Protein AF-A0A7G2LT57-F1 (afdb_monomer)

Solvent-accessible surface area (backbone atoms only — not comparable to full-atom values): 3460 Å² total; per-residue (Å²): 132,82,79,31,46,50,81,49,75,56,90,40,33,36,36,42,31,35,62,38,80,90,57,36,65,83,43,72,62,40,53,47,36,51,51,57,50,48,59,51,50,75,72,41,85,74,53,78,47,77,47,79,47,31,58,87,92,27,86

Nearest PDB structures (foldseek):
  3pea-assembly2_E  TM=9.181E-01  e=1.362E-03  Bacillus anthracis str. 'Ames Ancestor'
  5wyd-assembly1_E-3  TM=9.050E-01  e=3.551E-03  Pseudomonas aeruginosa PAO1
  5wyb-assembly1_B  TM=8.879E-01  e=4.669E-03  Pseudomonas aeruginosa PA14
  3gkb-assembly1_A  TM=8.876E-01  e=5.121E-02  Streptomyces avermitilis
  3h0u-assembly1_A  TM=8.208E-01  e=4.782E-02  Streptomyces avermitilis

Secondary structure (DSSP, 8-state):
---SEEEEEETTEEEEEE--TTTT---HHHHHHHHHHHHHHHHSTT--EEEEEESTT--

Radius of gyration: 1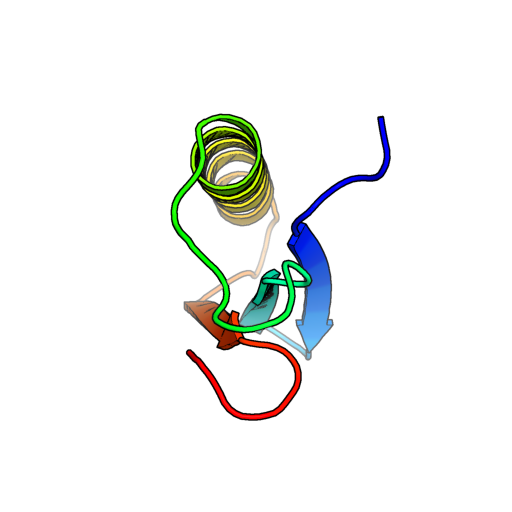1.3 Å; Cα contacts (8 Å, |Δi|>4): 92; chains: 1; bounding box: 29×21×25 Å

Foldseek 3Di:
DDQQWDWDDDQQEIETEGNDPDASDPPPRSVVSVVVNVVVLVPDPSRPYYHYYYPDDHD

Structure (mmCIF, N/CA/C/O backbone):
data_AF-A0A7G2LT57-F1
#
_entry.id   AF-A0A7G2LT57-F1
#
loop_
_atom_site.group_PDB
_atom_site.id
_atom_site.type_symbol
_atom_site.label_atom_id
_atom_site.label_alt_id
_atom_site.label_comp_id
_atom_site.label_asym_id
_atom_site.label_entity_id
_atom_site.label_seq_id
_atom_site.pdbx_PDB_ins_code
_atom_site.Cartn_x
_atom_site.Cartn_y
_atom_site.Cartn_z
_atom_site.occupancy
_atom_site.B_iso_or_equiv
_atom_site.auth_seq_id
_atom_site.auth_comp_id
_atom_site.auth_asym_id
_atom_site.auth_atom_id
_atom_site.pdbx_PDB_model_num
ATOM 1 N N . MET A 1 1 ? 7.815 14.683 -4.283 1.00 50.94 1 MET A N 1
ATOM 2 C CA . MET A 1 1 ? 8.111 13.248 -4.479 1.00 50.94 1 MET A CA 1
ATOM 3 C C . MET A 1 1 ? 6.792 12.580 -4.788 1.00 50.94 1 MET A C 1
ATOM 5 O O . MET A 1 1 ? 5.855 12.813 -4.043 1.00 50.94 1 MET A O 1
ATOM 9 N N . THR A 1 2 ? 6.686 11.862 -5.903 1.00 65.12 2 THR A N 1
ATOM 10 C CA . THR A 1 2 ? 5.473 11.094 -6.211 1.00 65.12 2 THR A CA 1
ATOM 11 C C . THR A 1 2 ? 5.343 9.976 -5.188 1.00 65.12 2 THR A C 1
ATOM 13 O O . THR A 1 2 ? 6.328 9.264 -4.959 1.00 65.12 2 THR A O 1
ATOM 16 N N . ASP A 1 3 ? 4.169 9.867 -4.570 1.00 83.69 3 ASP A N 1
ATOM 17 C CA . ASP A 1 3 ? 3.836 8.743 -3.700 1.00 83.69 3 ASP A CA 1
ATOM 18 C C . ASP A 1 3 ? 4.048 7.431 -4.471 1.00 83.69 3 ASP A C 1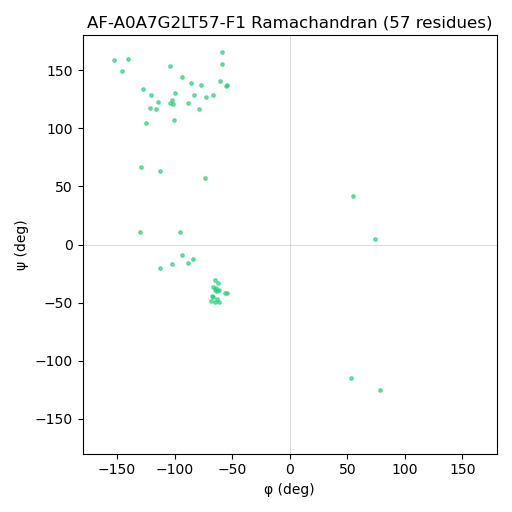
ATOM 20 O O . ASP A 1 3 ? 3.772 7.352 -5.669 1.00 83.69 3 ASP A O 1
ATOM 24 N N . LYS A 1 4 ? 4.649 6.442 -3.811 1.00 95.62 4 LYS A N 1
ATOM 25 C CA . LYS A 1 4 ? 4.948 5.133 -4.405 1.00 95.62 4 LYS A CA 1
ATOM 26 C C . LYS A 1 4 ? 3.847 4.120 -4.146 1.00 95.62 4 LYS A C 1
ATOM 28 O O . LYS A 1 4 ? 3.917 3.040 -4.728 1.00 95.62 4 LYS A O 1
ATOM 33 N N . ILE A 1 5 ? 2.885 4.457 -3.289 1.00 97.94 5 ILE A N 1
ATOM 34 C CA . ILE A 1 5 ? 1.775 3.596 -2.914 1.00 97.94 5 ILE A CA 1
ATOM 35 C C . ILE A 1 5 ? 0.462 4.292 -3.271 1.00 97.94 5 ILE A C 1
ATOM 37 O O . ILE A 1 5 ? 0.132 5.336 -2.719 1.00 97.94 5 ILE A O 1
ATOM 41 N N . ALA A 1 6 ? -0.321 3.705 -4.172 1.00 97.44 6 ALA A N 1
ATOM 42 C CA . ALA A 1 6 ? -1.691 4.147 -4.395 1.00 97.44 6 ALA A CA 1
ATOM 43 C C . ALA A 1 6 ? -2.624 3.505 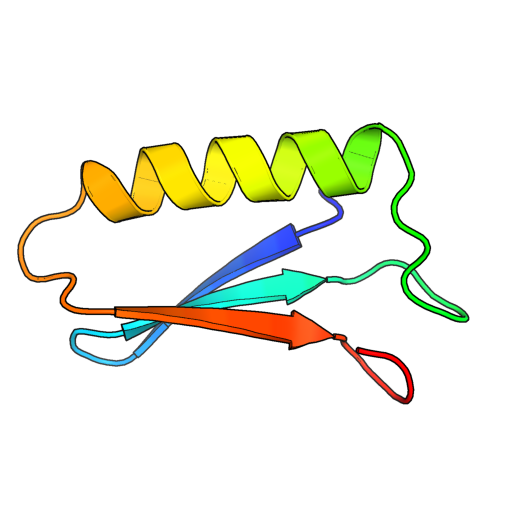-3.356 1.00 97.44 6 ALA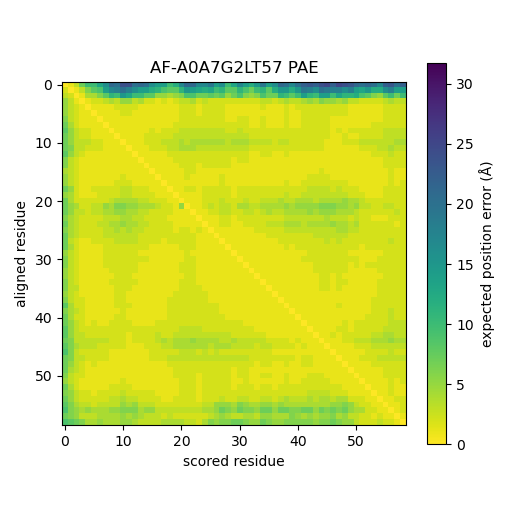 A C 1
ATOM 45 O O . ALA A 1 6 ? -2.628 2.284 -3.184 1.00 97.44 6 ALA A O 1
ATOM 46 N N . TYR A 1 7 ? -3.433 4.330 -2.687 1.00 98.00 7 TYR A N 1
ATOM 47 C CA . TYR A 1 7 ? -4.424 3.904 -1.697 1.00 98.00 7 TYR A CA 1
ATOM 48 C C . TYR A 1 7 ? -5.828 3.929 -2.304 1.00 98.00 7 TYR A C 1
ATOM 50 O O . TYR A 1 7 ? -6.300 4.970 -2.763 1.00 98.00 7 TYR A O 1
ATOM 58 N N . SER A 1 8 ? -6.529 2.800 -2.263 1.00 98.06 8 SER A N 1
ATOM 59 C CA . SER A 1 8 ? -7.929 2.691 -2.693 1.00 98.06 8 SER A CA 1
ATOM 60 C C . SER A 1 8 ? -8.713 1.788 -1.746 1.00 98.06 8 SER A C 1
ATOM 62 O O . SER A 1 8 ? -8.119 1.005 -1.013 1.00 98.06 8 SER A O 1
ATOM 64 N N . ARG A 1 9 ? -10.044 1.900 -1.732 1.00 97.44 9 ARG A N 1
ATOM 65 C CA . ARG A 1 9 ? -10.918 1.069 -0.894 1.00 97.44 9 ARG A CA 1
ATOM 66 C C . ARG A 1 9 ? -12.000 0.419 -1.747 1.00 97.44 9 ARG A C 1
ATOM 68 O O . ARG A 1 9 ? -12.631 1.091 -2.560 1.00 97.44 9 ARG A O 1
ATOM 75 N N . HIS A 1 10 ? -12.203 -0.874 -1.529 1.00 97.56 10 HIS A N 1
ATOM 76 C CA . HIS A 1 10 ? -13.248 -1.692 -2.128 1.00 97.56 10 HIS A CA 1
ATOM 77 C C . HIS A 1 10 ? -14.032 -2.346 -0.988 1.00 97.56 10 HIS A C 1
ATOM 79 O O . HIS A 1 10 ? -13.531 -3.259 -0.339 1.00 97.56 10 HIS A O 1
ATOM 85 N N . ASP A 1 11 ? -15.231 -1.830 -0.715 1.00 97.19 11 ASP A N 1
ATOM 86 C CA . ASP A 1 11 ? -16.059 -2.219 0.430 1.00 97.19 11 ASP A CA 1
ATOM 87 C C . ASP A 1 11 ? -15.300 -2.125 1.771 1.00 97.19 11 ASP A C 1
ATOM 89 O O . ASP A 1 11 ? -14.924 -1.031 2.205 1.00 97.19 11 ASP A O 1
ATOM 93 N N . ASP A 1 12 ? -15.070 -3.251 2.443 1.00 98.00 12 ASP A N 1
ATOM 94 C CA . ASP A 1 12 ? -14.337 -3.358 3.705 1.00 98.00 12 ASP A CA 1
ATOM 95 C C . ASP A 1 12 ? -12.852 -3.721 3.522 1.00 98.00 12 ASP A C 1
ATOM 97 O O . ASP A 1 12 ? -12.156 -3.998 4.501 1.00 98.00 12 ASP A O 1
ATOM 101 N N . ILE A 1 13 ? -12.336 -3.676 2.290 1.00 98.56 13 ILE A N 1
ATOM 102 C CA . ILE A 1 13 ? -10.942 -3.990 1.966 1.00 98.56 13 ILE A CA 1
ATOM 103 C C . ILE A 1 13 ? -10.225 -2.742 1.449 1.00 98.56 13 ILE A C 1
ATOM 105 O O . ILE A 1 13 ? -10.602 -2.148 0.436 1.00 98.56 13 ILE A O 1
ATOM 109 N N . VAL A 1 14 ? -9.135 -2.370 2.114 1.00 98.69 14 VAL A N 1
ATOM 110 C CA . VAL A 1 14 ? -8.194 -1.359 1.616 1.00 98.69 14 VAL A CA 1
ATOM 111 C C . VAL A 1 14 ? -7.178 -2.023 0.695 1.00 98.69 14 VAL A C 1
ATOM 113 O O . VAL A 1 14 ? -6.679 -3.104 0.985 1.00 98.69 14 VAL A O 1
ATOM 116 N N . VAL A 1 15 ? -6.843 -1.369 -0.412 1.00 98.56 15 VAL A N 1
ATOM 117 C CA . VAL A 1 15 ? -5.839 -1.816 -1.376 1.00 98.56 15 VAL A CA 1
ATOM 118 C C . VAL A 1 15 ? -4.695 -0.812 -1.412 1.00 98.56 15 VAL A C 1
ATOM 120 O O . VAL A 1 15 ? -4.889 0.339 -1.813 1.00 98.56 15 VAL A O 1
ATOM 123 N N . LEU A 1 16 ? -3.507 -1.279 -1.026 1.00 98.44 16 LEU A N 1
ATOM 124 C CA . LEU A 1 16 ? -2.235 -0.572 -1.135 1.00 98.44 16 LEU A CA 1
ATOM 125 C C . LEU A 1 16 ? -1.481 -1.110 -2.352 1.00 98.44 16 LEU A C 1
ATOM 127 O O . LEU A 1 16 ? -0.984 -2.239 -2.341 1.00 98.44 16 LEU A O 1
ATOM 131 N N . ARG A 1 17 ? -1.411 -0.313 -3.417 1.00 98.12 17 ARG A N 1
ATOM 132 C CA . ARG A 1 17 ? -0.760 -0.705 -4.670 1.00 98.12 17 ARG A CA 1
ATOM 133 C C . ARG A 1 17 ? 0.630 -0.095 -4.785 1.00 98.12 17 ARG A C 1
ATOM 135 O O . ARG A 1 17 ? 0.751 1.124 -4.792 1.00 98.12 17 ARG A O 1
ATOM 142 N N . ILE A 1 18 ? 1.664 -0.921 -4.919 1.00 98.12 18 ILE A N 1
ATOM 143 C CA . ILE A 1 18 ? 3.042 -0.469 -5.126 1.00 98.12 18 ILE A CA 1
ATOM 144 C C . ILE A 1 18 ? 3.237 -0.080 -6.595 1.00 98.12 18 ILE A C 1
ATOM 146 O O . ILE A 1 18 ? 3.173 -0.924 -7.484 1.00 98.12 18 ILE A O 1
ATOM 150 N N . GLU A 1 19 ? 3.533 1.192 -6.847 1.00 96.06 19 GLU A N 1
ATOM 151 C CA . GLU A 1 19 ? 3.759 1.767 -8.179 1.00 96.06 19 GLU A CA 1
ATOM 152 C C . GLU A 1 19 ? 5.226 2.197 -8.324 1.00 96.06 19 GLU A C 1
ATOM 154 O O . GLU A 1 19 ? 5.573 3.377 -8.457 1.00 96.06 19 GLU A O 1
ATOM 159 N N . ASN A 1 20 ? 6.137 1.221 -8.250 1.00 95.25 20 ASN A N 1
ATOM 160 C CA . ASN A 1 20 ? 7.575 1.478 -8.291 1.00 95.25 20 ASN A CA 1
ATOM 161 C C . ASN A 1 20 ? 8.301 0.605 -9.334 1.00 95.25 20 ASN A C 1
ATOM 163 O O . ASN A 1 20 ? 9.129 -0.241 -8.975 1.00 95.25 20 ASN A O 1
ATOM 167 N N . PRO A 1 21 ? 8.034 0.808 -10.639 1.00 92.19 21 PRO A N 1
ATOM 168 C CA . PRO A 1 21 ? 8.663 0.025 -11.695 1.00 92.19 21 PRO A CA 1
ATOM 169 C C . PRO A 1 21 ? 10.201 0.139 -11.668 1.00 92.19 21 PRO A C 1
ATOM 171 O O . PRO A 1 21 ? 10.747 1.141 -11.197 1.00 92.19 21 PRO A O 1
ATOM 174 N N . PRO A 1 22 ? 10.928 -0.860 -12.204 1.00 93.06 22 PRO A N 1
ATOM 175 C CA . PRO A 1 22 ? 10.409 -1.998 -12.974 1.00 93.06 22 PRO A CA 1
ATOM 176 C C . PRO A 1 22 ? 10.008 -3.225 -12.139 1.00 93.06 22 PRO A C 1
ATOM 178 O O . PRO A 1 22 ? 9.337 -4.108 -12.662 1.00 93.06 22 PRO A O 1
ATOM 181 N N . VAL A 1 23 ? 10.442 -3.308 -10.879 1.00 94.94 23 VAL A N 1
ATOM 182 C CA . VAL A 1 23 ? 10.313 -4.522 -10.04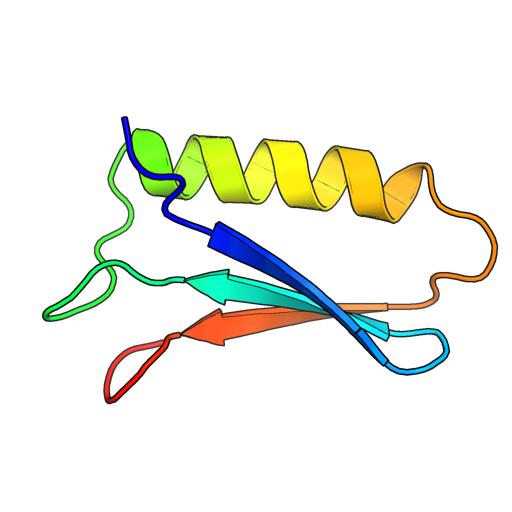5 1.00 94.94 23 VAL A CA 1
ATOM 183 C C . VAL A 1 23 ? 9.718 -4.259 -8.663 1.00 94.94 23 VAL A C 1
ATOM 185 O O . VAL A 1 23 ? 9.810 -5.125 -7.803 1.00 94.94 23 VAL A O 1
ATOM 188 N N . ASN A 1 24 ? 9.174 -3.062 -8.422 1.00 95.88 24 ASN A N 1
ATOM 189 C CA . ASN A 1 24 ? 8.593 -2.670 -7.134 1.00 95.88 24 ASN A CA 1
ATOM 190 C C . ASN A 1 24 ? 9.562 -2.840 -5.957 1.00 95.88 24 ASN A C 1
ATOM 192 O O . ASN A 1 24 ? 9.208 -3.275 -4.865 1.00 95.88 24 ASN A O 1
ATOM 196 N N . ALA A 1 25 ? 10.826 -2.460 -6.174 1.00 95.62 25 ALA A N 1
ATOM 197 C CA . ALA A 1 25 ? 11.859 -2.575 -5.151 1.00 95.62 25 ALA A CA 1
ATOM 198 C C . ALA A 1 25 ? 11.444 -1.849 -3.859 1.00 95.62 25 ALA A C 1
ATOM 200 O O . ALA A 1 25 ? 10.996 -0.698 -3.908 1.00 95.62 25 ALA A O 1
ATOM 201 N N . LEU A 1 26 ? 11.676 -2.493 -2.708 1.00 95.44 26 LEU A N 1
ATOM 202 C CA . LEU A 1 26 ? 11.377 -1.986 -1.362 1.00 95.44 26 LEU A CA 1
ATOM 203 C C . LEU A 1 26 ? 12.350 -0.878 -0.927 1.00 95.44 26 LEU A C 1
ATOM 205 O O . LEU A 1 26 ? 13.038 -0.982 0.090 1.00 95.44 26 LEU A O 1
ATOM 209 N N . SER A 1 27 ? 12.428 0.188 -1.720 1.00 95.38 27 SER A N 1
ATOM 210 C CA . SER A 1 27 ? 13.141 1.419 -1.382 1.00 95.38 27 SER A CA 1
ATOM 211 C C . SER A 1 27 ? 12.581 2.047 -0.102 1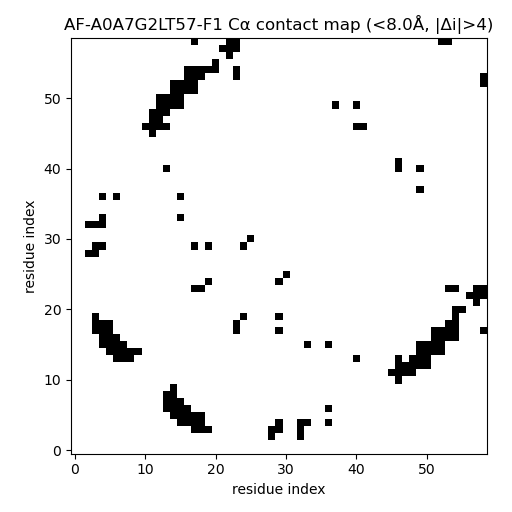.00 95.38 27 SER A C 1
ATOM 213 O O . SER A 1 27 ? 11.482 1.718 0.343 1.00 95.38 27 SER A O 1
ATOM 215 N N . GLN A 1 28 ? 13.317 2.992 0.485 1.00 96.75 28 GLN A N 1
ATOM 216 C CA . GLN A 1 28 ? 12.842 3.718 1.666 1.00 96.75 28 GLN A CA 1
ATOM 217 C C . GLN A 1 28 ? 11.467 4.366 1.438 1.00 96.75 28 GLN A C 1
ATOM 219 O O . GLN A 1 28 ? 10.610 4.260 2.305 1.00 96.75 28 GLN A O 1
ATOM 224 N N . ALA A 1 29 ? 11.238 4.971 0.268 1.00 96.00 29 ALA A N 1
ATOM 225 C CA . ALA A 1 29 ? 9.965 5.611 -0.058 1.00 96.00 29 ALA A CA 1
ATOM 226 C C . ALA A 1 29 ? 8.799 4.610 -0.135 1.00 96.00 29 ALA A C 1
ATOM 228 O O . ALA A 1 29 ? 7.714 4.908 0.345 1.00 96.00 29 ALA A O 1
ATOM 229 N N . VAL A 1 30 ? 9.029 3.409 -0.682 1.00 96.88 30 VAL A N 1
ATOM 230 C CA . VAL A 1 30 ? 8.009 2.343 -0.731 1.00 96.88 30 VAL A CA 1
ATOM 231 C C . VAL A 1 30 ? 7.678 1.851 0.676 1.00 96.88 30 VAL A C 1
ATOM 233 O O . VAL A 1 30 ? 6.509 1.725 1.018 1.00 96.88 30 VAL A O 1
ATOM 236 N N . ARG A 1 31 ? 8.693 1.618 1.519 1.00 97.50 31 ARG A N 1
ATOM 237 C CA . ARG A 1 31 ? 8.469 1.185 2.908 1.00 97.50 31 ARG A CA 1
ATOM 238 C C . ARG A 1 31 ? 7.722 2.236 3.727 1.00 97.50 31 ARG A C 1
ATOM 240 O O . ARG A 1 31 ? 6.851 1.862 4.499 1.00 97.50 31 ARG A O 1
ATOM 247 N N . GLN A 1 32 ? 8.047 3.517 3.540 1.00 97.81 32 GLN A N 1
ATOM 248 C CA . GLN A 1 32 ? 7.339 4.607 4.208 1.00 97.81 32 GLN A CA 1
ATOM 249 C C . GLN A 1 32 ? 5.880 4.678 3.749 1.00 97.81 32 GLN A C 1
ATOM 251 O O . GLN A 1 32 ? 4.996 4.651 4.590 1.00 97.81 32 GLN A O 1
ATOM 256 N N . GLY A 1 33 ? 5.617 4.662 2.437 1.00 97.56 33 GLY A N 1
ATOM 257 C CA . GLY A 1 33 ? 4.242 4.700 1.930 1.00 97.56 33 GLY A CA 1
ATOM 258 C C . GLY A 1 33 ? 3.401 3.493 2.363 1.00 97.56 33 GLY A C 1
ATOM 259 O O . GLY A 1 33 ? 2.207 3.635 2.603 1.00 97.56 33 GLY A O 1
ATOM 260 N N . LEU A 1 34 ? 4.008 2.305 2.501 1.00 97.94 34 LEU A N 1
ATOM 261 C CA . LEU A 1 34 ? 3.310 1.135 3.041 1.00 97.94 34 LEU A CA 1
ATOM 262 C C . LEU A 1 34 ? 2.966 1.332 4.519 1.00 97.94 34 LEU A C 1
ATOM 264 O O . LEU A 1 34 ? 1.845 1.026 4.904 1.00 97.94 34 LEU A O 1
ATOM 268 N N . ALA A 1 35 ? 3.895 1.850 5.328 1.00 98.25 35 ALA A N 1
ATOM 269 C CA . ALA A 1 35 ? 3.634 2.149 6.735 1.00 98.25 35 ALA A CA 1
ATOM 270 C C . ALA A 1 35 ? 2.513 3.192 6.884 1.00 98.25 35 ALA A C 1
ATOM 272 O O . ALA A 1 35 ? 1.523 2.925 7.554 1.00 98.25 35 ALA A O 1
ATOM 273 N N . ASP A 1 36 ? 2.606 4.309 6.158 1.00 98.12 36 ASP A N 1
ATOM 274 C CA . ASP A 1 36 ? 1.600 5.378 6.185 1.00 98.12 36 ASP A CA 1
ATOM 275 C C . ASP A 1 36 ? 0.220 4.871 5.715 1.00 98.12 36 ASP A C 1
ATOM 277 O O . ASP A 1 36 ? -0.821 5.232 6.267 1.00 98.12 36 ASP A O 1
ATOM 281 N N . GLY A 1 37 ? 0.198 4.004 4.695 1.00 98.00 37 GLY A N 1
ATOM 282 C CA . GLY A 1 37 ? -1.020 3.367 4.198 1.00 98.00 37 GLY A CA 1
ATOM 283 C C . GLY A 1 37 ? -1.648 2.396 5.201 1.00 98.00 37 GLY A C 1
ATOM 284 O O . GLY A 1 37 ? -2.873 2.342 5.298 1.00 98.00 37 GLY A O 1
ATOM 285 N N . MET A 1 38 ? -0.831 1.661 5.960 1.00 98.44 38 MET A N 1
ATOM 286 C CA . MET A 1 38 ? -1.304 0.784 7.035 1.00 98.44 38 MET A CA 1
ATOM 287 C C . MET A 1 38 ? -1.882 1.594 8.196 1.00 98.44 38 MET A C 1
ATOM 289 O O . MET A 1 38 ? -3.016 1.330 8.586 1.00 98.44 38 MET A O 1
ATOM 293 N N . ASP A 1 39 ? -1.176 2.626 8.668 1.00 98.50 39 ASP A N 1
ATOM 294 C CA . ASP A 1 39 ? -1.648 3.510 9.745 1.00 98.50 39 ASP A CA 1
ATOM 295 C C . ASP A 1 39 ? -3.004 4.141 9.390 1.00 98.50 39 ASP A C 1
ATOM 297 O O . ASP A 1 39 ? -3.924 4.210 10.209 1.00 98.50 39 ASP A O 1
ATOM 301 N N . ARG A 1 40 ? -3.161 4.564 8.129 1.00 98.06 40 ARG A N 1
ATOM 302 C CA . ARG A 1 40 ? -4.437 5.070 7.620 1.00 98.06 40 ARG A CA 1
ATOM 303 C C . ARG A 1 40 ? -5.529 3.998 7.635 1.00 98.06 40 ARG A C 1
ATOM 305 O O . ARG A 1 40 ? -6.643 4.294 8.058 1.00 98.06 40 ARG A O 1
ATOM 312 N N . ALA A 1 41 ? -5.237 2.792 7.153 1.00 98.25 41 ALA A N 1
ATOM 313 C CA . ALA A 1 41 ? -6.215 1.708 7.087 1.00 98.25 41 ALA A CA 1
ATOM 314 C C . ALA A 1 41 ? -6.685 1.267 8.483 1.00 98.25 41 ALA A C 1
ATOM 316 O O . ALA A 1 41 ? -7.869 0.994 8.661 1.00 98.25 41 ALA A O 1
ATOM 317 N N . GLU A 1 42 ? -5.785 1.242 9.470 1.00 98.19 42 GLU A N 1
ATOM 318 C CA . GLU A 1 42 ? -6.102 0.925 10.870 1.00 98.19 42 GLU A CA 1
ATOM 319 C C . GLU A 1 42 ? -7.018 1.968 11.524 1.00 98.19 42 GLU A C 1
ATOM 321 O O . GLU A 1 42 ? -7.825 1.627 12.389 1.00 98.19 42 GLU A O 1
ATOM 326 N N . ALA A 1 43 ? -6.919 3.230 11.103 1.00 98.19 43 ALA A N 1
ATOM 327 C CA . ALA A 1 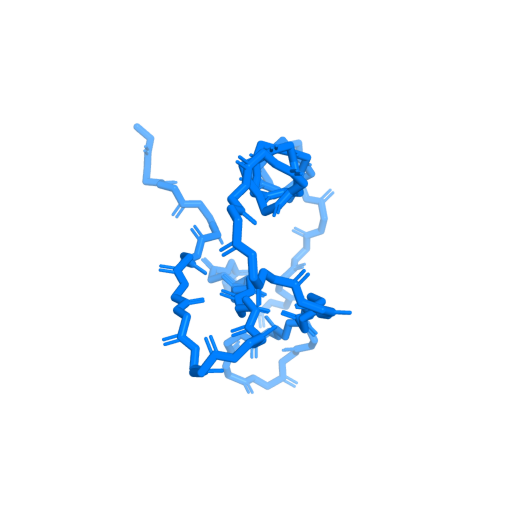43 ? -7.745 4.320 11.612 1.00 98.19 43 ALA A CA 1
ATOM 328 C C . ALA A 1 43 ? -9.119 4.443 10.920 1.00 98.19 43 ALA A C 1
ATOM 330 O O . ALA A 1 43 ? -9.971 5.197 11.394 1.00 98.19 43 ALA A O 1
ATOM 331 N N . GLU A 1 44 ? -9.346 3.760 9.793 1.00 97.56 44 GLU A N 1
ATOM 332 C CA . GLU A 1 44 ? -10.598 3.850 9.037 1.00 97.56 44 GLU A CA 1
ATOM 333 C C . GLU A 1 44 ? -11.649 2.839 9.528 1.00 97.56 44 GLU A C 1
ATOM 335 O O . GLU A 1 44 ? -11.484 1.621 9.439 1.00 97.56 44 GLU A O 1
ATOM 340 N N . ASP A 1 45 ? -12.809 3.348 9.948 1.00 97.69 45 ASP A N 1
ATOM 341 C CA . ASP A 1 45 ? -13.922 2.500 10.368 1.00 97.69 45 ASP A CA 1
ATOM 342 C C . ASP A 1 45 ? -14.416 1.576 9.241 1.00 97.69 45 ASP 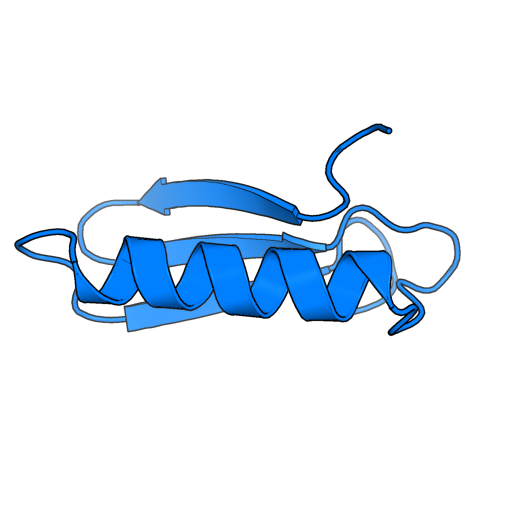A C 1
ATOM 344 O O . ASP A 1 45 ? -14.532 1.931 8.056 1.00 97.69 45 ASP A O 1
ATOM 348 N N . GLY A 1 46 ? -14.752 0.349 9.633 1.00 97.56 46 GLY A N 1
ATOM 349 C CA . GLY A 1 46 ? -15.299 -0.665 8.737 1.00 97.56 46 GLY A CA 1
ATOM 350 C C . GLY A 1 46 ? -14.283 -1.290 7.780 1.00 97.56 46 GLY A C 1
ATOM 351 O O . GLY A 1 46 ? -14.701 -2.082 6.940 1.00 97.56 46 GLY A O 1
ATOM 352 N N . VAL A 1 47 ? -12.989 -0.967 7.881 1.00 98.38 47 VAL A N 1
ATOM 353 C CA . VAL A 1 47 ? -11.933 -1.748 7.223 1.00 98.38 47 VAL A CA 1
ATOM 354 C C . VAL A 1 47 ? -11.773 -3.074 7.968 1.00 98.38 47 VAL A C 1
ATOM 356 O O . VAL A 1 47 ? -11.621 -3.108 9.186 1.00 98.38 47 VAL A O 1
ATOM 359 N N . ARG A 1 48 ? -11.842 -4.187 7.238 1.00 98.25 48 ARG A N 1
ATOM 360 C CA . ARG A 1 48 ? -11.674 -5.550 7.765 1.00 98.25 48 ARG A CA 1
ATOM 361 C C . ARG A 1 48 ? -10.415 -6.238 7.262 1.00 98.25 48 ARG A C 1
ATOM 363 O O . ARG A 1 48 ? -9.967 -7.195 7.889 1.00 98.25 48 ARG A O 1
ATOM 370 N N . ALA A 1 49 ? -9.853 -5.776 6.147 1.00 98.44 49 ALA A N 1
ATOM 371 C CA . ALA A 1 49 ? -8.609 -6.303 5.605 1.00 98.44 49 ALA A CA 1
ATOM 372 C C . ALA A 1 49 ? -7.845 -5.253 4.790 1.00 98.44 49 ALA A C 1
ATOM 374 O O . ALA A 1 49 ? -8.422 -4.299 4.266 1.00 98.44 49 ALA A O 1
ATOM 375 N N . VAL A 1 50 ? -6.541 -5.491 4.635 1.00 98.62 50 VAL A N 1
ATOM 376 C CA . VAL A 1 50 ? -5.667 -4.743 3.729 1.00 98.62 50 VAL A CA 1
ATOM 377 C C . VAL A 1 50 ? -5.053 -5.709 2.718 1.00 98.62 50 VAL A C 1
ATOM 379 O O . VAL A 1 50 ? -4.478 -6.730 3.093 1.00 98.62 50 VAL A O 1
ATOM 382 N N . MET A 1 51 ? -5.167 -5.385 1.433 1.00 98.31 51 MET A N 1
ATOM 383 C CA . MET A 1 51 ? -4.507 -6.074 0.331 1.00 98.31 51 MET A CA 1
ATOM 384 C C . MET A 1 51 ? -3.326 -5.235 -0.150 1.00 98.31 51 MET A C 1
ATOM 386 O O . MET A 1 51 ? -3.500 -4.096 -0.580 1.00 98.31 51 MET A O 1
ATOM 390 N N . ILE A 1 52 ? -2.131 -5.818 -0.120 1.00 98.19 52 ILE A N 1
ATOM 391 C CA . ILE A 1 52 ? -0.933 -5.234 -0.728 1.00 98.19 52 ILE A CA 1
ATOM 392 C C . ILE A 1 52 ? -0.717 -5.917 -2.076 1.00 98.19 52 ILE A C 1
ATOM 394 O O . ILE A 1 52 ? -0.758 -7.146 -2.160 1.00 98.19 52 ILE A O 1
ATOM 398 N N . VAL A 1 53 ? -0.522 -5.127 -3.128 1.00 97.75 53 VAL A N 1
ATOM 399 C CA . VAL A 1 53 ? -0.354 -5.626 -4.497 1.00 97.75 53 VAL A CA 1
ATOM 400 C C . VAL A 1 53 ? 0.612 -4.742 -5.278 1.00 97.75 53 VAL A C 1
ATOM 402 O O . VAL A 1 53 ? 0.672 -3.538 -5.050 1.00 97.75 53 VAL A O 1
ATOM 405 N N . GLY A 1 54 ? 1.343 -5.311 -6.224 1.00 97.19 54 GLY A N 1
ATOM 406 C CA . GLY A 1 54 ? 2.215 -4.560 -7.120 1.00 97.19 54 GLY A CA 1
ATOM 407 C C . GLY A 1 54 ? 1.524 -4.183 -8.415 1.00 97.19 54 GLY A C 1
ATOM 408 O O . GLY A 1 54 ? 0.729 -4.951 -8.959 1.00 97.19 54 GLY A O 1
ATOM 409 N N . GLU A 1 55 ? 1.847 -3.004 -8.935 1.00 96.00 55 GLU A N 1
ATOM 410 C CA . GLU A 1 55 ? 1.442 -2.620 -10.280 1.00 96.00 55 GLU A CA 1
ATOM 411 C C . GLU A 1 55 ? 2.322 -3.314 -11.331 1.00 96.00 55 GLU A C 1
ATOM 413 O O . GLU A 1 55 ? 3.551 -3.399 -11.210 1.00 96.00 55 GLU A O 1
ATOM 418 N N . GLY A 1 56 ? 1.692 -3.800 -12.400 1.00 93.50 56 GLY A N 1
ATOM 419 C CA . GLY A 1 56 ? 2.377 -4.465 -13.503 1.00 93.50 56 GLY A CA 1
ATOM 420 C C . GLY A 1 56 ? 2.765 -5.919 -13.211 1.00 93.50 56 GLY A C 1
ATOM 421 O O . GLY A 1 56 ? 1.911 -6.768 -12.973 1.00 93.50 56 GLY A O 1
ATOM 422 N N . ARG A 1 57 ? 4.054 -6.249 -13.377 1.00 92.50 57 ARG A N 1
ATOM 423 C CA . ARG A 1 57 ? 4.543 -7.647 -13.429 1.00 92.50 57 ARG A CA 1
ATOM 424 C C . ARG A 1 57 ? 5.201 -8.138 -12.143 1.00 92.50 57 ARG A C 1
ATOM 426 O O . ARG A 1 57 ? 5.427 -9.340 -12.017 1.00 92.50 57 ARG A O 1
ATOM 433 N N . ALA A 1 58 ? 5.576 -7.223 -11.258 1.00 92.25 58 ALA A N 1
ATOM 434 C CA . ALA A 1 58 ? 6.175 -7.536 -9.970 1.00 92.25 58 ALA A CA 1
ATOM 435 C C . ALA A 1 58 ? 5.133 -7.342 -8.865 1.00 92.25 58 ALA A C 1
ATOM 437 O O . ALA A 1 58 ? 4.195 -6.568 -9.046 1.00 92.25 58 ALA A O 1
ATOM 438 N N . PHE A 1 59 ? 5.304 -8.068 -7.757 1.00 89.44 59 PHE A N 1
ATOM 439 C CA . PHE A 1 59 ? 4.515 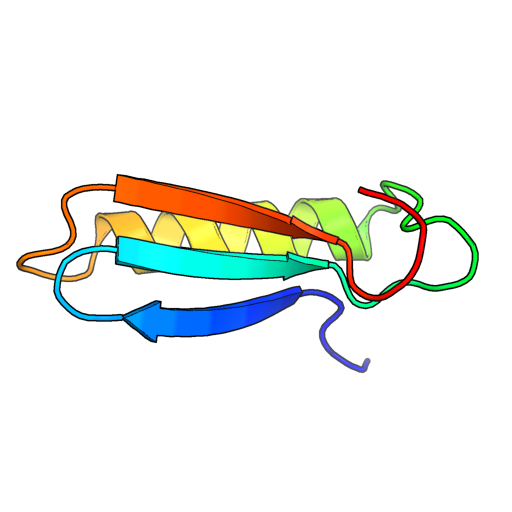-7.858 -6.541 1.00 89.44 59 PHE A CA 1
ATOM 440 C C . PHE A 1 59 ? 4.756 -6.470 -5.948 1.00 89.44 59 PHE A C 1
ATOM 442 O O . PHE A 1 59 ? 5.783 -5.858 -6.300 1.00 89.44 59 PHE A O 1
#

pLDDT: mean 95.38, std 7.57, range [50.94, 98.69]

Sequence (59 aa):
MTDKIAYSRHDDIVVLRIENPPVNALSQAVRQGLADGMDRAEAEDGVRAVMIVGEGRAF

Mean predicted aligned error: 2.58 Å